Protein AF-A0A946FBX5-F1 (afdb_monomer)

Mean predicted aligned error: 5.63 Å

Sequence (133 aa):
MVLRLYRHGPQRVGLALPGGLIDDGEESLIAAQRELLEETGYQARNWRSLGRYTMNSNYGCGCCNIYMASDAIRIAEPDSGDLEEAEIVLMTPEELLQALGRGEVSVIGHAAAIAMVMAAKHGYPVTVAKRSS

Foldseek 3Di:
DWWFDADPVVRDTATFHFADDADDVRDLVNRSQVRCCQAAQKGADDKDWLAKAFPDDPPDGDIDTAIDGPPIDRHDHHNNDPGDDIDDDDDDLVRVVVSVVVCRHPGVVRVVSSVSVVCVVVVHDRDYPDDPD

pLDDT: mean 87.0, std 13.8, range [36.91, 98.25]

Secondary structure (DSSP, 8-state):
-EEEEEETTTTEEEEE-S--PPPTT--HHHHHHHHHHHHHSEEEEEEEEEEEEES-SSSS--EEEEEEEEEEEE-S----TT---PEEE---HHHHHHHHHTT-B-SHHHHHHHHHHHHHHTT------PPP-

Structure (mmCIF, N/CA/C/O backbone):
data_AF-A0A946FBX5-F1
#
_entry.id   AF-A0A946FBX5-F1
#
loop_
_atom_site.group_PDB
_atom_site.id
_atom_site.type_symbol
_atom_site.label_atom_id
_atom_site.label_alt_id
_atom_site.label_comp_id
_atom_site.label_asym_id
_atom_site.label_entity_id
_atom_site.label_seq_id
_atom_site.pdbx_PDB_ins_code
_atom_site.Cartn_x
_atom_site.Cartn_y
_atom_site.Cartn_z
_atom_site.occupancy
_atom_site.B_iso_or_equiv
_atom_site.auth_seq_id
_atom_site.auth_comp_id
_atom_site.auth_asym_id
_atom_site.auth_atom_id
_atom_site.pdbx_PDB_model_num
ATOM 1 N N . MET A 1 1 ? -7.608 4.502 0.759 1.00 94.19 1 MET A N 1
ATOM 2 C CA . MET A 1 1 ? -7.103 5.270 -0.392 1.00 94.19 1 MET A CA 1
ATOM 3 C C . MET A 1 1 ? -6.617 4.285 -1.430 1.00 94.19 1 MET A C 1
ATOM 5 O O . MET A 1 1 ? -6.009 3.290 -1.050 1.00 94.19 1 MET A O 1
ATOM 9 N N . VAL A 1 2 ? -6.937 4.542 -2.691 1.00 95.75 2 VAL A N 1
ATOM 10 C CA . VAL A 1 2 ? -6.475 3.789 -3.861 1.00 95.75 2 VAL A CA 1
ATOM 11 C C . VAL A 1 2 ? -6.114 4.778 -4.966 1.00 95.75 2 VAL A C 1
ATOM 13 O O . VAL A 1 2 ? -6.558 5.924 -4.939 1.00 95.75 2 VAL A O 1
ATOM 16 N N . LEU A 1 3 ? -5.335 4.315 -5.930 1.00 94.56 3 LEU A N 1
ATOM 17 C CA . LEU A 1 3 ? -5.023 5.004 -7.171 1.00 94.56 3 LE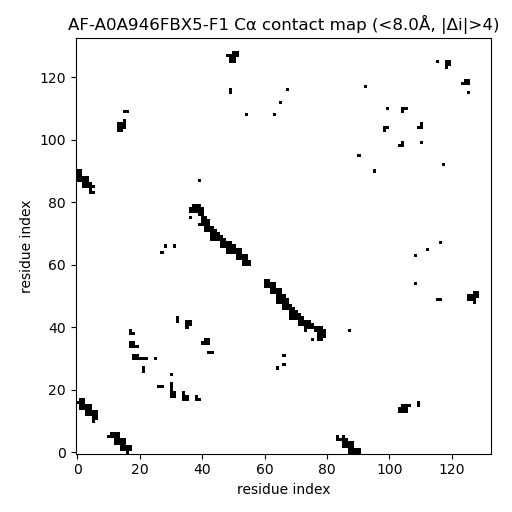U A CA 1
ATOM 18 C C . LEU A 1 3 ? -5.868 4.399 -8.288 1.00 94.56 3 LEU A C 1
ATOM 20 O O . LEU A 1 3 ? -5.929 3.173 -8.425 1.00 94.56 3 LEU A O 1
ATOM 24 N N . ARG A 1 4 ? -6.515 5.242 -9.089 1.00 93.62 4 ARG A N 1
ATOM 25 C CA . ARG A 1 4 ? -7.143 4.845 -10.346 1.00 93.62 4 ARG A CA 1
ATOM 26 C C . ARG A 1 4 ? -6.205 5.231 -11.478 1.00 93.62 4 ARG A C 1
ATOM 28 O O . ARG A 1 4 ? -5.964 6.409 -11.704 1.00 93.62 4 ARG A O 1
ATOM 35 N N . LEU A 1 5 ? -5.709 4.229 -12.191 1.00 90.50 5 LEU A N 1
ATOM 36 C CA . LEU A 1 5 ? -4.789 4.426 -13.304 1.00 90.50 5 LEU A CA 1
ATOM 37 C C . LEU A 1 5 ? -5.036 3.409 -14.410 1.00 90.50 5 LEU A C 1
ATOM 39 O O . LEU A 1 5 ? -5.578 2.318 -14.181 1.00 90.50 5 LEU A O 1
ATOM 43 N N . TYR A 1 6 ? -4.631 3.780 -15.618 1.00 85.94 6 TYR A N 1
ATOM 44 C CA . TYR A 1 6 ? -4.564 2.859 -16.735 1.00 85.94 6 TYR A CA 1
ATOM 45 C C . TYR A 1 6 ? -3.390 1.889 -16.545 1.00 85.94 6 TYR A C 1
ATOM 47 O O . TYR A 1 6 ? -2.369 2.199 -15.938 1.00 85.94 6 TYR A O 1
ATOM 55 N N . ARG A 1 7 ? -3.562 0.644 -16.997 1.00 79.81 7 ARG A N 1
ATOM 56 C CA . ARG A 1 7 ? -2.473 -0.334 -17.061 1.00 79.81 7 ARG A CA 1
ATOM 57 C C . ARG A 1 7 ? -2.390 -0.882 -18.475 1.00 79.81 7 ARG A C 1
ATOM 59 O O . ARG A 1 7 ? -3.322 -1.544 -18.932 1.00 79.81 7 ARG A O 1
ATOM 66 N N . HIS A 1 8 ? -1.241 -0.686 -19.124 1.00 80.00 8 HIS A N 1
ATOM 67 C CA . HIS A 1 8 ? -1.004 -1.145 -20.497 1.00 80.00 8 HIS A CA 1
ATOM 68 C C . HIS A 1 8 ? -1.175 -2.654 -20.678 1.00 80.00 8 HIS A C 1
ATOM 70 O O . HIS A 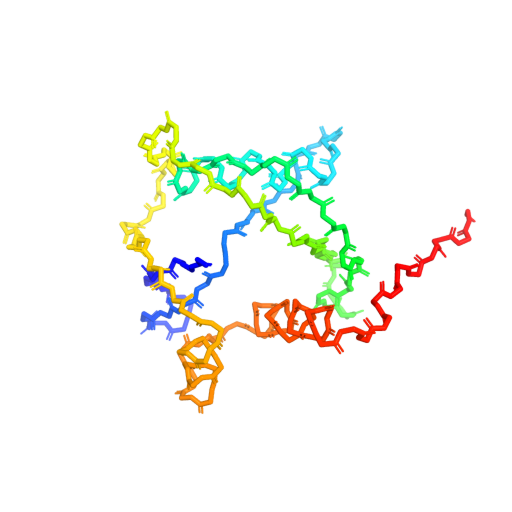1 8 ? -1.810 -3.073 -21.637 1.00 80.00 8 HIS A O 1
ATOM 76 N N . GLY A 1 9 ? -0.645 -3.471 -19.759 1.00 81.00 9 GLY A N 1
ATOM 77 C CA . GLY A 1 9 ? -0.716 -4.936 -19.854 1.00 81.00 9 GLY A CA 1
ATOM 78 C C . GLY A 1 9 ? -2.147 -5.471 -20.017 1.00 81.00 9 GLY A C 1
ATOM 79 O O . GLY A 1 9 ? -2.422 -6.157 -20.997 1.00 81.00 9 GLY A O 1
ATOM 80 N N . PRO A 1 10 ? -3.076 -5.150 -19.097 1.00 78.81 10 PRO A N 1
ATOM 81 C CA . PRO A 1 10 ? -4.479 -5.542 -19.216 1.00 78.81 10 PRO A CA 1
ATOM 82 C C . PRO A 1 10 ? -5.334 -4.586 -20.071 1.00 78.81 10 PRO A C 1
ATOM 84 O O . PRO A 1 10 ? -6.537 -4.809 -20.166 1.00 78.81 10 PRO A O 1
ATOM 87 N N . GLN A 1 11 ? -4.749 -3.521 -20.634 1.00 84.25 11 GLN A N 1
ATOM 88 C CA . GLN A 1 11 ? -5.424 -2.486 -21.431 1.00 84.25 11 GLN A CA 1
ATOM 89 C C . GLN A 1 11 ? -6.711 -1.941 -20.792 1.00 84.25 11 GLN A C 1
ATOM 91 O O . GLN A 1 11 ? -7.739 -1.768 -21.446 1.00 84.25 11 GLN A O 1
ATOM 96 N N . ARG A 1 12 ? -6.673 -1.693 -19.479 1.00 85.38 12 ARG A N 1
ATOM 97 C CA . ARG A 1 12 ? -7.834 -1.207 -18.727 1.00 85.38 12 ARG A CA 1
ATOM 98 C C . ARG A 1 12 ? -7.434 -0.255 -17.616 1.00 85.38 12 ARG A C 1
ATOM 100 O O . ARG A 1 12 ? -6.348 -0.376 -17.049 1.00 85.38 12 ARG A O 1
ATOM 107 N N . VAL A 1 13 ? -8.361 0.631 -17.269 1.00 88.44 13 VAL A N 1
ATOM 108 C CA . VAL A 1 13 ? -8.311 1.397 -16.021 1.00 88.44 13 VAL A CA 1
ATOM 109 C C . VAL A 1 13 ? -8.693 0.475 -14.869 1.00 88.44 13 VAL A C 1
ATOM 111 O O . VAL A 1 13 ? -9.665 -0.276 -14.959 1.00 88.44 13 VAL A O 1
ATOM 114 N N . GLY A 1 14 ? -7.920 0.521 -13.790 1.00 92.62 14 GLY A N 1
ATOM 115 C CA . GLY A 1 14 ? -8.180 -0.258 -12.588 1.00 92.62 14 GLY A CA 1
ATOM 116 C C . GLY A 1 14 ? -7.768 0.485 -11.328 1.00 92.62 14 GLY A C 1
ATOM 117 O O . GLY A 1 14 ? -7.076 1.500 -11.379 1.00 92.62 14 GLY A O 1
ATOM 118 N N . LEU A 1 15 ? -8.204 -0.049 -10.193 1.00 95.25 15 LEU A N 1
ATOM 119 C CA . LEU A 1 15 ? -7.801 0.423 -8.877 1.00 95.25 15 LEU A CA 1
ATOM 120 C C . LEU A 1 15 ? -6.558 -0.332 -8.407 1.00 95.25 15 LEU A C 1
ATOM 122 O O . LEU A 1 15 ? -6.481 -1.561 -8.516 1.00 95.25 15 LEU A O 1
ATOM 126 N N . ALA A 1 16 ? -5.609 0.405 -7.846 1.00 93.56 16 ALA A N 1
ATOM 127 C CA . ALA A 1 16 ? -4.408 -0.121 -7.218 1.00 93.56 16 ALA A CA 1
ATOM 128 C C . ALA A 1 16 ? -4.165 0.554 -5.864 1.00 93.56 16 ALA A C 1
ATOM 130 O O . ALA A 1 16 ? -4.643 1.651 -5.594 1.00 93.56 16 ALA A O 1
ATOM 131 N N . LEU A 1 17 ? -3.432 -0.126 -4.991 1.00 94.94 17 LEU A N 1
ATOM 132 C CA . LEU A 1 17 ? -2.877 0.493 -3.789 1.00 94.94 17 LEU A CA 1
ATOM 133 C C . LEU A 1 17 ? -1.551 1.162 -4.150 1.00 94.94 17 LEU A C 1
ATOM 135 O O . LEU A 1 17 ? -0.871 0.623 -5.033 1.00 94.94 17 LEU A O 1
ATOM 139 N N . PRO A 1 18 ? -1.178 2.238 -3.435 1.00 94.38 18 PRO A N 1
ATOM 140 C CA . PRO A 1 18 ? 0.155 2.796 -3.539 1.00 94.38 18 PRO A CA 1
ATOM 141 C C . PRO A 1 18 ? 1.230 1.762 -3.204 1.00 94.38 18 PRO A C 1
ATOM 143 O O . PRO A 1 18 ? 1.027 0.928 -2.308 1.00 94.38 18 PRO A O 1
ATOM 146 N N . GLY A 1 19 ? 2.356 1.819 -3.904 1.00 92.56 19 GLY A N 1
ATOM 147 C CA . GLY A 1 19 ? 3.512 0.977 -3.640 1.00 92.56 19 GLY A CA 1
ATOM 148 C C . GLY A 1 19 ? 4.317 0.615 -4.882 1.00 92.56 19 GLY A C 1
ATOM 149 O O . GLY A 1 19 ? 3.765 0.278 -5.930 1.00 92.56 19 GLY A O 1
ATOM 150 N N . GLY A 1 20 ? 5.630 0.543 -4.690 1.00 90.19 20 GLY A N 1
ATOM 151 C CA . GLY A 1 20 ? 6.601 0.243 -5.730 1.00 90.19 20 GLY A CA 1
ATOM 152 C C . GLY A 1 20 ? 7.678 -0.738 -5.279 1.00 90.19 20 GLY A C 1
ATOM 153 O O . GLY A 1 20 ? 7.456 -1.615 -4.433 1.00 90.19 20 GLY A O 1
ATOM 154 N N . LEU A 1 21 ? 8.834 -0.641 -5.928 1.00 91.38 21 LEU A N 1
ATOM 155 C CA . LEU A 1 21 ? 9.982 -1.500 -5.660 1.00 91.38 21 LEU A CA 1
ATOM 156 C C . LEU A 1 21 ? 10.735 -1.017 -4.415 1.00 91.38 21 LEU A C 1
ATOM 158 O O . LEU A 1 21 ? 10.626 0.133 -4.001 1.00 91.38 21 LEU A O 1
ATOM 162 N N . ILE A 1 22 ? 11.475 -1.938 -3.803 1.00 91.38 22 ILE A N 1
ATOM 163 C CA . ILE A 1 22 ? 12.388 -1.631 -2.702 1.00 91.38 22 ILE A CA 1
ATOM 164 C C . ILE A 1 22 ? 13.762 -1.418 -3.325 1.00 91.38 22 ILE A C 1
ATOM 166 O O . ILE A 1 22 ? 14.234 -2.313 -4.034 1.00 91.38 22 ILE A O 1
ATOM 170 N N . ASP A 1 23 ? 14.384 -0.277 -3.047 1.00 90.50 23 ASP A N 1
ATOM 171 C CA . ASP A 1 23 ? 15.724 0.023 -3.545 1.00 90.50 23 ASP A CA 1
ATOM 172 C C . ASP A 1 23 ? 16.799 -0.828 -2.848 1.00 90.50 23 ASP A C 1
ATOM 174 O O . ASP A 1 23 ? 16.599 -1.389 -1.764 1.00 90.50 23 ASP A O 1
ATOM 178 N N . ASP A 1 24 ? 17.975 -0.939 -3.468 1.00 89.81 24 ASP A N 1
ATOM 179 C CA . ASP A 1 24 ? 19.076 -1.734 -2.925 1.00 89.81 24 ASP A CA 1
ATOM 180 C C . ASP A 1 24 ? 19.504 -1.221 -1.538 1.00 89.81 24 ASP A C 1
ATOM 182 O O . ASP A 1 24 ? 20.004 -0.109 -1.375 1.00 89.81 24 ASP A O 1
ATOM 186 N N . GLY A 1 25 ? 19.325 -2.070 -0.522 1.00 91.25 25 GLY A N 1
ATOM 187 C CA .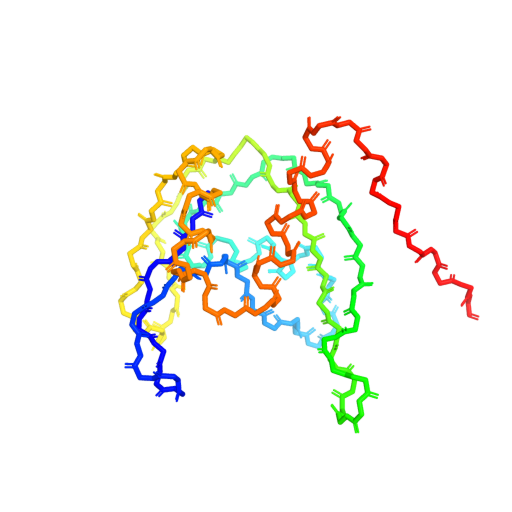 GLY A 1 25 ? 19.620 -1.738 0.875 1.00 91.25 25 GLY A CA 1
ATOM 188 C C . GLY A 1 25 ? 18.524 -0.942 1.593 1.00 91.25 25 GLY A C 1
ATOM 189 O O . GLY A 1 25 ? 18.701 -0.613 2.765 1.00 91.25 25 GLY A O 1
ATOM 190 N N . GLU A 1 26 ? 17.395 -0.660 0.937 1.00 93.88 26 GLU A N 1
ATOM 191 C CA . GLU A 1 26 ? 16.255 0.032 1.534 1.00 93.88 26 GLU A CA 1
ATOM 192 C C . GLU A 1 26 ? 15.434 -0.918 2.425 1.00 93.88 26 GLU A C 1
ATOM 194 O O . GLU A 1 26 ? 15.091 -2.049 2.069 1.00 93.88 26 GLU A O 1
ATOM 199 N N . GLU A 1 27 ? 15.093 -0.454 3.626 1.00 95.06 27 GLU A N 1
ATOM 200 C CA . GLU A 1 27 ? 14.170 -1.170 4.502 1.00 95.06 27 GLU A CA 1
ATOM 201 C C . GLU A 1 27 ? 12.754 -1.125 3.917 1.00 95.06 27 GLU A C 1
ATOM 203 O O . GLU A 1 27 ? 12.239 -0.065 3.572 1.00 95.06 27 GLU A O 1
ATOM 208 N N . SER A 1 28 ? 12.062 -2.265 3.878 1.00 95.06 28 SER A N 1
ATOM 209 C CA . SER A 1 28 ? 10.736 -2.364 3.236 1.00 95.06 28 SER A CA 1
ATOM 210 C C . SER A 1 28 ? 9.669 -1.392 3.767 1.00 95.06 28 SER A C 1
ATOM 212 O O . SER A 1 28 ? 8.775 -0.998 3.021 1.00 95.06 28 SER A O 1
ATOM 214 N N . LEU A 1 29 ? 9.749 -0.988 5.041 1.00 97.00 29 LEU A N 1
ATOM 215 C CA . LEU A 1 29 ? 8.864 0.039 5.598 1.00 97.00 29 LEU A CA 1
ATOM 216 C C . LEU A 1 29 ? 9.199 1.437 5.058 1.00 97.00 29 LEU A C 1
ATOM 218 O O . LEU A 1 29 ? 8.286 2.224 4.832 1.00 97.00 29 LEU A O 1
ATOM 222 N N . ILE A 1 30 ? 10.484 1.733 4.860 1.00 97.75 30 ILE A N 1
ATOM 223 C CA . ILE A 1 30 ? 10.946 3.009 4.306 1.00 97.75 30 ILE A CA 1
ATOM 224 C C . ILE A 1 30 ? 10.494 3.127 2.852 1.00 97.75 30 ILE A C 1
ATOM 226 O O . ILE A 1 30 ? 9.874 4.130 2.512 1.00 97.75 30 ILE A O 1
ATOM 230 N N . ALA A 1 31 ? 10.649 2.058 2.064 1.00 96.38 31 ALA A N 1
ATOM 231 C CA . ALA A 1 31 ? 10.108 1.983 0.707 1.00 96.38 31 ALA A CA 1
ATOM 232 C C . ALA A 1 31 ? 8.596 2.269 0.689 1.00 96.38 31 ALA A C 1
ATOM 234 O O . ALA A 1 31 ? 8.122 3.138 -0.031 1.00 96.38 31 ALA A O 1
ATOM 235 N N . ALA A 1 32 ? 7.819 1.603 1.554 1.00 96.88 32 ALA A N 1
ATOM 236 C CA . ALA A 1 32 ? 6.371 1.813 1.618 1.00 96.88 32 ALA A CA 1
ATOM 237 C C . ALA A 1 32 ? 5.976 3.253 2.01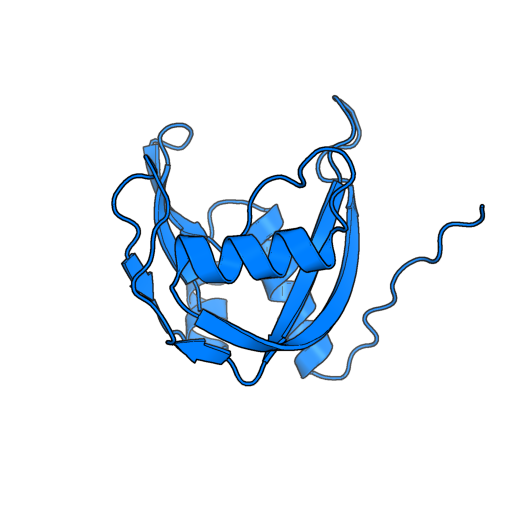3 1.00 96.88 32 ALA A C 1
ATOM 239 O O . ALA A 1 32 ? 4.955 3.760 1.550 1.00 96.88 32 ALA A O 1
ATOM 240 N N . GLN A 1 33 ? 6.760 3.907 2.876 1.00 97.88 33 GLN A N 1
ATOM 241 C CA . GLN A 1 33 ? 6.552 5.304 3.271 1.00 97.88 33 GLN A CA 1
ATOM 242 C C . GLN A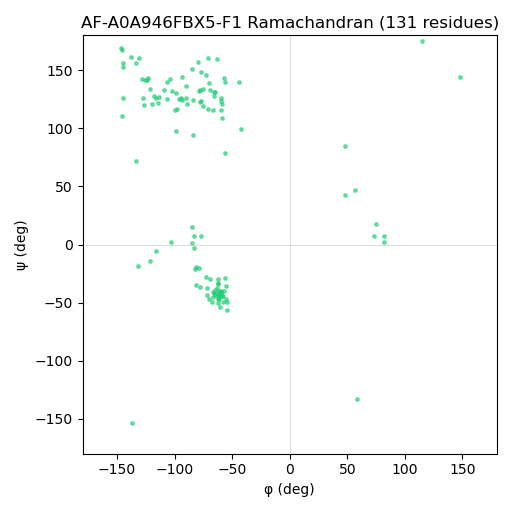 1 33 ? 6.892 6.281 2.144 1.00 97.88 33 GLN A C 1
ATOM 244 O O . GLN A 1 33 ? 6.132 7.226 1.930 1.00 97.88 33 GLN A O 1
ATOM 249 N N . ARG A 1 34 ? 8.007 6.043 1.444 1.00 96.81 34 ARG A N 1
ATOM 250 C CA . ARG A 1 34 ? 8.453 6.820 0.285 1.00 96.81 34 ARG A CA 1
ATOM 251 C C . ARG A 1 34 ? 7.415 6.759 -0.832 1.00 96.81 34 ARG A C 1
ATOM 253 O O . ARG A 1 34 ? 6.896 7.796 -1.216 1.00 96.81 34 ARG A O 1
ATOM 260 N N . GLU A 1 35 ? 7.023 5.556 -1.240 1.00 95.81 35 GLU A N 1
ATOM 261 C CA . GLU A 1 35 ? 6.037 5.330 -2.306 1.00 95.81 35 GLU A CA 1
ATOM 262 C C . GLU A 1 35 ? 4.674 5.960 -1.981 1.00 95.81 35 GLU A C 1
ATOM 264 O O . GLU A 1 35 ? 4.055 6.594 -2.829 1.00 95.81 35 GLU A O 1
ATOM 269 N N . LEU A 1 36 ? 4.207 5.865 -0.725 1.00 96.44 36 LEU A N 1
ATOM 270 C CA . LEU A 1 36 ? 2.978 6.550 -0.314 1.00 96.44 36 LEU A CA 1
ATOM 271 C C . LEU A 1 36 ? 3.087 8.067 -0.527 1.00 96.44 36 LEU A C 1
ATOM 273 O O . LEU A 1 36 ? 2.133 8.686 -1.001 1.00 96.44 36 LEU A O 1
ATOM 277 N N . LEU A 1 37 ? 4.217 8.667 -0.152 1.00 96.06 37 LEU A N 1
ATOM 278 C CA . LEU A 1 37 ? 4.429 10.103 -0.282 1.00 96.06 37 LEU A CA 1
ATOM 279 C C . LEU A 1 37 ? 4.568 10.521 -1.749 1.00 96.06 37 LEU A C 1
ATOM 281 O O . LEU A 1 37 ? 3.901 11.467 -2.152 1.00 96.06 37 LEU A O 1
ATOM 285 N N . GLU A 1 38 ? 5.374 9.812 -2.535 1.00 94.25 38 GLU A N 1
ATOM 286 C CA . GLU A 1 38 ? 5.608 10.087 -3.958 1.00 94.25 38 GLU A CA 1
ATOM 287 C C . GLU A 1 38 ? 4.309 9.948 -4.762 1.00 94.25 38 GLU A C 1
ATOM 289 O O . GLU A 1 38 ? 3.8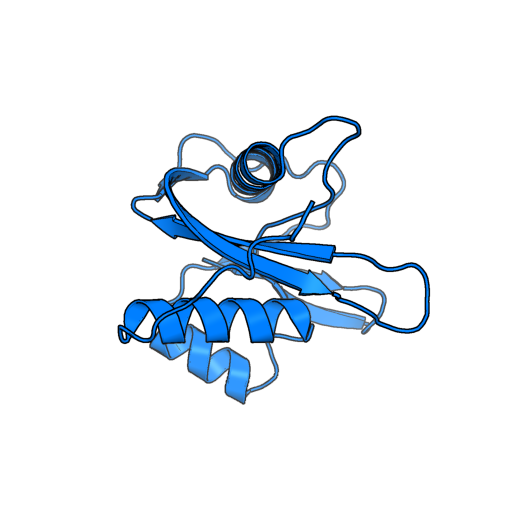95 10.880 -5.446 1.00 94.25 38 GLU A O 1
ATOM 294 N N . GLU A 1 39 ? 3.571 8.847 -4.610 1.00 93.50 39 GLU A N 1
ATOM 295 C CA . GLU A 1 39 ? 2.385 8.596 -5.436 1.00 93.50 39 GLU A CA 1
ATOM 296 C C . GLU A 1 39 ? 1.134 9.368 -4.995 1.00 93.50 39 GLU A C 1
ATOM 298 O O . GLU A 1 39 ? 0.184 9.503 -5.768 1.00 93.50 39 GLU A O 1
ATOM 303 N N . THR A 1 40 ? 1.072 9.837 -3.742 1.00 94.69 40 THR A N 1
ATOM 304 C CA . THR A 1 40 ? -0.175 10.415 -3.199 1.00 94.69 40 THR A CA 1
ATOM 305 C C . THR A 1 40 ? -0.015 11.755 -2.490 1.00 94.69 40 THR A C 1
ATOM 307 O O . THR A 1 40 ? -1.002 12.468 -2.280 1.00 94.69 40 THR A O 1
ATOM 310 N N . GLY A 1 41 ? 1.202 12.112 -2.090 1.00 95.62 41 GLY A N 1
ATOM 311 C CA . GLY A 1 41 ? 1.463 13.261 -1.231 1.00 95.62 41 GLY A CA 1
ATOM 312 C C . GLY A 1 41 ? 1.053 13.056 0.233 1.00 95.62 41 GLY A C 1
ATOM 313 O O . GLY A 1 41 ? 1.074 14.013 1.013 1.00 95.62 41 GLY A O 1
ATOM 314 N N . TYR A 1 42 ? 0.646 11.843 0.633 1.00 97.56 42 TYR A N 1
ATOM 315 C CA . TYR A 1 42 ? 0.246 11.537 2.008 1.00 97.56 4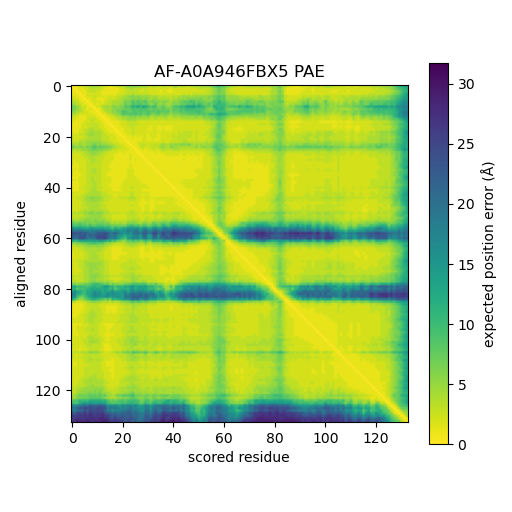2 TYR A CA 1
ATOM 316 C C . TYR A 1 42 ? 1.400 10.992 2.847 1.00 97.56 42 TYR A C 1
ATOM 318 O O . TYR A 1 42 ? 2.200 10.175 2.408 1.00 97.56 42 TYR A O 1
ATOM 326 N N . GLN A 1 43 ? 1.398 11.365 4.124 1.00 98.00 43 GLN A N 1
ATOM 327 C CA . GLN A 1 43 ? 2.231 10.769 5.157 1.00 98.00 43 GLN A CA 1
ATOM 328 C C . GLN A 1 43 ? 1.346 10.205 6.268 1.00 98.00 43 GLN A C 1
ATOM 330 O O . GLN A 1 43 ? 0.430 10.877 6.741 1.00 98.00 43 GLN A O 1
ATOM 335 N N . ALA A 1 44 ? 1.627 8.977 6.704 1.00 98.25 44 ALA A N 1
ATOM 336 C CA . ALA A 1 44 ? 0.904 8.316 7.788 1.00 98.25 44 ALA A CA 1
ATOM 337 C C . ALA A 1 44 ? 1.729 8.242 9.071 1.00 98.25 44 ALA A C 1
ATOM 339 O O . ALA A 1 44 ? 2.925 7.947 9.038 1.00 98.25 44 ALA A O 1
ATOM 340 N N . ARG A 1 45 ? 1.064 8.458 10.210 1.00 97.56 45 ARG A N 1
ATOM 341 C CA . ARG A 1 45 ? 1.691 8.394 11.537 1.00 97.56 45 ARG A CA 1
ATOM 342 C C . ARG A 1 45 ? 1.901 6.963 12.020 1.00 97.56 45 ARG A C 1
ATOM 344 O O . ARG A 1 45 ? 2.887 6.678 12.692 1.00 97.56 45 ARG A O 1
ATOM 351 N N . ASN A 1 46 ? 0.959 6.079 11.712 1.00 97.19 46 ASN A N 1
ATOM 352 C CA . ASN A 1 46 ? 0.905 4.733 12.266 1.00 97.19 46 ASN A CA 1
ATOM 353 C C . ASN A 1 46 ? 1.038 3.699 11.149 1.00 97.19 46 ASN A C 1
ATOM 355 O O . ASN A 1 46 ? 0.286 3.732 10.177 1.00 97.19 46 ASN A O 1
ATOM 359 N N . TRP A 1 47 ? 1.979 2.768 11.315 1.00 96.25 47 TRP A N 1
ATOM 360 C CA . TRP A 1 47 ? 2.276 1.715 10.346 1.00 96.25 47 TRP A CA 1
ATOM 361 C C . TRP A 1 47 ? 2.243 0.352 11.023 1.00 96.25 47 TRP A C 1
ATOM 363 O O . TRP A 1 47 ? 2.942 0.109 12.006 1.00 96.25 47 TRP A O 1
ATOM 373 N N . ARG A 1 48 ? 1.445 -0.563 10.477 1.00 94.12 48 ARG A N 1
ATOM 374 C CA . ARG A 1 48 ? 1.367 -1.955 10.928 1.00 94.12 48 ARG A CA 1
ATOM 375 C C . ARG A 1 48 ? 1.754 -2.880 9.785 1.00 94.12 48 ARG A C 1
ATOM 377 O O . ARG A 1 48 ? 1.083 -2.884 8.757 1.00 94.12 48 ARG A O 1
ATOM 384 N N . SER A 1 49 ? 2.790 -3.696 9.975 1.00 93.44 49 SER A N 1
ATOM 385 C CA . SER A 1 49 ? 3.104 -4.767 9.024 1.00 93.44 49 SER A CA 1
ATOM 386 C C . SER A 1 49 ? 1.991 -5.814 9.029 1.00 93.44 49 SER A C 1
ATOM 388 O O . SER A 1 49 ? 1.560 -6.274 10.089 1.00 93.44 49 SER A O 1
ATOM 390 N N . LEU A 1 50 ? 1.531 -6.177 7.835 1.00 92.31 50 LEU A N 1
ATOM 391 C CA . LEU A 1 50 ? 0.582 -7.258 7.588 1.00 92.31 50 LEU A CA 1
ATOM 392 C C . LEU A 1 50 ? 1.268 -8.515 7.036 1.00 92.31 50 LEU A C 1
ATOM 394 O O . LEU A 1 50 ? 0.597 -9.505 6.781 1.00 92.31 50 LEU A O 1
ATOM 398 N N . GLY A 1 51 ? 2.595 -8.497 6.893 1.00 89.19 51 GLY A N 1
ATOM 399 C CA . GLY A 1 51 ? 3.391 -9.653 6.492 1.00 89.19 51 GLY A CA 1
ATOM 400 C C . GLY A 1 51 ? 4.091 -9.504 5.147 1.00 89.19 51 GLY A C 1
ATOM 401 O O . GLY A 1 51 ? 3.935 -8.515 4.429 1.00 89.19 51 GLY A O 1
ATOM 402 N N . ARG A 1 52 ? 4.893 -10.527 4.841 1.00 88.31 52 ARG A N 1
ATOM 403 C CA . ARG A 1 52 ? 5.661 -10.674 3.606 1.00 88.31 52 ARG A CA 1
ATOM 404 C C . ARG A 1 52 ? 5.160 -11.899 2.852 1.00 88.31 52 ARG A C 1
ATOM 406 O O . ARG A 1 52 ? 5.150 -12.996 3.407 1.00 88.31 52 ARG A O 1
ATOM 413 N N . TYR A 1 53 ? 4.792 -11.711 1.593 1.00 86.19 53 TYR A N 1
ATOM 414 C CA . TYR A 1 53 ? 4.132 -12.720 0.769 1.00 86.19 53 TYR A CA 1
ATOM 415 C C . TYR A 1 53 ? 4.918 -12.981 -0.507 1.00 86.19 53 TYR A C 1
ATOM 417 O O . TYR A 1 53 ? 5.447 -12.052 -1.111 1.00 86.19 53 TYR A O 1
ATOM 425 N N . THR A 1 54 ? 4.978 -14.235 -0.943 1.00 85.50 54 THR A N 1
ATOM 426 C CA . THR A 1 54 ? 5.533 -14.593 -2.253 1.00 85.50 54 THR A CA 1
ATOM 427 C C . THR A 1 54 ? 4.501 -14.280 -3.334 1.00 85.50 54 THR A C 1
ATOM 429 O O . THR A 1 54 ? 3.386 -14.790 -3.274 1.00 85.50 54 THR A O 1
ATOM 432 N N . MET A 1 55 ? 4.863 -13.450 -4.314 1.00 79.31 55 MET A N 1
ATOM 433 C CA . MET A 1 55 ? 3.958 -13.024 -5.391 1.00 79.31 55 MET A CA 1
ATOM 434 C C . MET A 1 55 ? 3.852 -14.055 -6.518 1.00 79.31 55 MET A C 1
ATOM 436 O O . MET A 1 55 ? 2.789 -14.221 -7.109 1.00 79.31 55 MET A O 1
ATOM 440 N N . ASN A 1 56 ? 4.946 -14.757 -6.816 1.00 76.81 56 ASN A N 1
ATOM 441 C CA . ASN A 1 56 ? 4.981 -15.833 -7.801 1.00 76.81 56 ASN A CA 1
ATOM 442 C C . ASN A 1 56 ? 5.951 -16.921 -7.322 1.00 76.81 56 ASN A C 1
ATOM 444 O O . ASN A 1 56 ? 7.092 -16.620 -6.972 1.00 76.81 56 ASN A O 1
ATOM 448 N N . SER A 1 57 ? 5.487 -18.171 -7.256 1.00 63.81 57 SER A N 1
ATOM 449 C CA . SER A 1 57 ? 6.258 -19.290 -6.702 1.00 63.81 57 SER A CA 1
ATOM 450 C C . SER A 1 57 ? 7.247 -19.906 -7.691 1.00 63.81 57 SER A C 1
ATOM 452 O O . SER A 1 57 ? 8.192 -20.554 -7.256 1.00 63.81 57 SER A O 1
ATOM 454 N N . ASN A 1 58 ? 7.040 -19.719 -9.002 1.00 58.53 58 ASN A N 1
ATOM 455 C CA . ASN A 1 58 ? 7.722 -20.523 -10.024 1.00 58.53 58 ASN A CA 1
ATOM 456 C C . ASN A 1 58 ? 8.660 -19.729 -10.950 1.00 58.53 58 ASN A C 1
ATOM 458 O O . ASN A 1 58 ? 9.371 -20.340 -11.742 1.00 58.53 58 ASN A O 1
ATOM 462 N N . TYR A 1 59 ? 8.710 -18.397 -10.848 1.00 46.25 59 TYR A N 1
ATOM 463 C CA . TYR A 1 59 ? 9.585 -17.550 -11.667 1.00 46.25 59 TYR A CA 1
ATOM 464 C C . TYR A 1 59 ? 10.056 -16.352 -10.847 1.00 46.25 59 TYR A C 1
ATOM 466 O O . TYR A 1 59 ? 9.230 -15.507 -10.524 1.00 46.25 59 TYR A O 1
ATOM 474 N N . GLY A 1 60 ? 11.351 -16.298 -10.503 1.00 50.34 60 GLY A N 1
ATOM 475 C CA . GLY A 1 60 ? 12.001 -15.149 -9.853 1.00 50.34 60 GLY A CA 1
ATOM 476 C C . GLY A 1 60 ? 11.223 -14.608 -8.650 1.00 50.34 60 GLY A C 1
ATOM 477 O O . GLY A 1 60 ? 10.434 -13.684 -8.797 1.00 50.34 60 GLY A O 1
ATOM 478 N N . CYS A 1 61 ? 11.424 -15.209 -7.475 1.00 54.53 61 CYS A N 1
ATOM 479 C CA . CYS A 1 61 ? 10.627 -15.033 -6.257 1.00 54.53 61 CYS A CA 1
ATOM 480 C C . CYS A 1 61 ? 10.515 -13.572 -5.769 1.00 54.53 61 CYS A C 1
ATOM 482 O O . CYS A 1 61 ? 11.168 -13.177 -4.802 1.00 54.53 61 CYS A O 1
ATOM 484 N N . GLY A 1 62 ? 9.650 -12.776 -6.396 1.00 72.75 62 GLY A N 1
ATOM 485 C CA . GLY A 1 62 ? 9.254 -11.471 -5.889 1.00 72.75 62 GLY A CA 1
ATOM 486 C C . GLY A 1 62 ? 8.489 -11.647 -4.580 1.00 72.75 62 GLY A C 1
ATOM 487 O O . GLY A 1 62 ? 7.568 -12.466 -4.489 1.00 72.75 62 GLY A O 1
ATOM 488 N N . CYS A 1 63 ? 8.870 -10.889 -3.555 1.00 83.44 63 CYS A N 1
ATOM 489 C CA . CYS A 1 63 ? 8.085 -10.775 -2.334 1.00 83.44 63 CYS A CA 1
ATOM 490 C C . CYS A 1 63 ? 7.358 -9.432 -2.307 1.00 83.44 63 CYS A C 1
ATOM 492 O O . CYS A 1 63 ? 7.932 -8.417 -2.677 1.00 83.44 63 CYS A O 1
ATOM 494 N N . CYS A 1 64 ? 6.132 -9.423 -1.797 1.00 88.06 64 CYS A N 1
ATOM 495 C CA . CYS A 1 64 ? 5.400 -8.211 -1.462 1.00 88.06 64 CYS A CA 1
ATOM 496 C C . CYS A 1 64 ? 5.359 -8.068 0.062 1.00 88.06 64 CYS A C 1
ATOM 498 O O . CYS A 1 64 ? 4.944 -8.998 0.761 1.00 88.06 64 CYS A O 1
ATOM 500 N N . ASN A 1 65 ? 5.813 -6.926 0.577 1.00 92.00 65 ASN A N 1
ATOM 501 C CA . ASN A 1 65 ? 5.627 -6.554 1.977 1.00 92.00 65 ASN A CA 1
ATOM 502 C C . ASN A 1 65 ? 4.393 -5.658 2.059 1.00 92.00 65 ASN A C 1
ATOM 504 O O . ASN A 1 65 ? 4.310 -4.661 1.349 1.00 92.00 65 ASN A O 1
ATOM 508 N N . ILE A 1 66 ? 3.432 -6.024 2.903 1.00 93.44 66 ILE A N 1
ATOM 509 C CA . ILE A 1 66 ? 2.152 -5.319 3.001 1.00 93.44 66 ILE A CA 1
ATOM 510 C C . ILE A 1 66 ? 2.106 -4.566 4.324 1.00 93.44 66 ILE A C 1
ATOM 512 O O . ILE A 1 66 ? 2.384 -5.135 5.384 1.00 93.44 66 ILE A O 1
ATOM 516 N N . TYR A 1 67 ? 1.701 -3.301 4.268 1.00 94.75 67 TYR A N 1
ATOM 517 C CA . TYR A 1 67 ? 1.539 -2.448 5.438 1.00 94.75 67 TYR A CA 1
ATOM 518 C C . TYR A 1 67 ? 0.158 -1.800 5.463 1.00 94.75 67 TYR A C 1
ATOM 520 O O . TYR A 1 67 ? -0.382 -1.398 4.436 1.00 94.75 67 TYR A O 1
ATOM 528 N N . MET A 1 68 ? -0.405 -1.675 6.663 1.00 95.44 68 MET A N 1
ATOM 529 C CA . MET A 1 68 ? -1.559 -0.827 6.930 1.00 95.44 68 MET A CA 1
ATOM 530 C C . MET A 1 68 ? -1.070 0.495 7.514 1.00 95.44 68 MET A C 1
ATOM 532 O O . MET A 1 68 ? -0.505 0.515 8.609 1.00 95.44 68 MET A O 1
ATOM 536 N N . ALA A 1 69 ? -1.315 1.575 6.780 1.00 96.56 69 ALA A N 1
ATOM 537 C CA . ALA A 1 69 ? -1.030 2.942 7.185 1.00 96.56 69 ALA A CA 1
ATOM 538 C C . ALA A 1 69 ? -2.310 3.610 7.719 1.00 96.56 69 ALA A C 1
ATOM 540 O O . ALA A 1 69 ? -3.359 3.544 7.072 1.00 96.56 69 ALA A O 1
ATOM 541 N N . SER A 1 70 ? -2.249 4.240 8.894 1.00 95.75 70 SER A N 1
ATOM 542 C CA . SER A 1 70 ? -3.374 4.978 9.482 1.00 95.75 70 SER A CA 1
ATOM 543 C C . SER A 1 70 ? -2.972 6.371 9.957 1.00 95.75 70 SER A C 1
ATOM 545 O O . SER A 1 70 ? -1.790 6.668 10.151 1.00 95.75 70 SER A O 1
ATOM 547 N N . ASP A 1 71 ? -3.983 7.228 10.120 1.00 96.50 71 ASP A N 1
ATOM 548 C CA . ASP A 1 71 ? -3.824 8.652 10.437 1.00 96.50 71 ASP A CA 1
ATOM 549 C C . ASP A 1 71 ? -2.960 9.367 9.390 1.00 96.50 71 ASP A C 1
ATOM 551 O O . ASP A 1 71 ? -2.003 10.073 9.707 1.00 96.50 71 ASP A O 1
ATOM 555 N N . ALA A 1 72 ? -3.280 9.101 8.120 1.00 97.31 72 ALA A N 1
ATOM 556 C CA . ALA A 1 72 ? -2.614 9.695 6.975 1.00 97.31 72 ALA A CA 1
ATOM 557 C C . ALA A 1 72 ? -3.125 11.114 6.716 1.00 97.31 72 ALA A C 1
ATOM 559 O O . ALA A 1 72 ? -4.334 11.343 6.650 1.00 97.31 72 ALA A O 1
ATOM 560 N N . ILE A 1 73 ? -2.197 12.046 6.525 1.00 97.56 73 ILE A N 1
ATOM 561 C CA . ILE A 1 73 ? -2.468 13.435 6.160 1.00 97.56 73 ILE A CA 1
ATOM 562 C C . ILE A 1 73 ? -1.730 13.776 4.870 1.00 97.56 73 ILE A C 1
ATOM 564 O O . ILE A 1 73 ? -0.615 13.307 4.654 1.00 97.56 73 ILE A O 1
ATOM 568 N N . ARG A 1 74 ? -2.352 14.586 4.011 1.00 96.88 74 ARG A N 1
ATOM 569 C CA . ARG A 1 74 ? -1.699 15.097 2.804 1.00 96.88 74 ARG A CA 1
ATOM 570 C C . ARG A 1 74 ? -0.754 16.226 3.200 1.00 96.88 74 ARG A C 1
ATOM 572 O O . ARG A 1 74 ? -1.191 17.181 3.839 1.00 96.88 74 ARG A O 1
ATOM 579 N N . ILE A 1 75 ? 0.519 16.096 2.846 1.00 97.50 75 ILE A N 1
ATOM 580 C CA . ILE A 1 75 ? 1.577 17.059 3.185 1.00 97.50 75 ILE A CA 1
ATOM 581 C C . ILE A 1 75 ? 2.274 17.639 1.953 1.00 97.50 75 ILE A C 1
ATOM 583 O O . ILE A 1 75 ? 2.984 18.633 2.075 1.00 97.50 75 ILE A O 1
ATOM 587 N N . ALA A 1 76 ? 2.073 17.029 0.787 1.00 95.00 76 ALA A N 1
ATOM 588 C CA . ALA A 1 76 ? 2.658 17.442 -0.477 1.00 95.00 76 ALA A CA 1
ATOM 589 C C . ALA A 1 76 ? 1.691 17.153 -1.634 1.00 95.00 76 ALA A C 1
ATOM 591 O O . ALA A 1 76 ? 0.680 16.462 -1.466 1.00 95.00 76 ALA A O 1
ATOM 592 N N . GLU A 1 77 ? 2.005 17.690 -2.808 1.00 92.25 77 GLU A N 1
ATOM 593 C CA . GLU A 1 77 ? 1.435 17.195 -4.059 1.00 92.25 77 GLU A CA 1
ATOM 594 C C . GLU A 1 77 ? 2.153 15.888 -4.458 1.00 92.25 77 GLU A C 1
ATOM 596 O O . GLU A 1 77 ? 3.329 15.738 -4.121 1.00 92.25 77 GLU A O 1
ATOM 601 N N . PRO A 1 78 ? 1.467 14.939 -5.123 1.00 90.06 78 PRO A N 1
ATOM 602 C CA . PRO A 1 78 ? 2.103 13.756 -5.689 1.00 90.06 78 PRO A CA 1
ATOM 603 C C . PRO A 1 78 ? 3.230 14.130 -6.650 1.00 90.06 78 PRO A C 1
ATOM 605 O O . PRO A 1 78 ? 3.082 15.043 -7.463 1.00 90.06 78 PRO A O 1
ATOM 608 N N . ASP A 1 79 ? 4.313 13.374 -6.574 1.00 85.00 79 ASP A N 1
ATOM 609 C CA . ASP A 1 79 ? 5.463 13.416 -7.467 1.00 85.00 79 ASP A CA 1
ATOM 610 C C . ASP A 1 79 ? 5.813 11.973 -7.848 1.00 85.00 79 ASP A C 1
ATOM 612 O O . ASP A 1 79 ? 6.764 11.372 -7.355 1.00 85.00 79 ASP A O 1
ATOM 616 N N . SER A 1 80 ? 4.959 11.369 -8.673 1.00 68.44 80 SER A N 1
ATOM 617 C CA . SER A 1 80 ? 5.067 9.965 -9.078 1.00 68.44 80 SER A CA 1
ATOM 618 C C . SER A 1 80 ? 6.002 9.754 -10.280 1.00 68.44 80 SER A C 1
ATOM 620 O O . SER A 1 80 ? 5.951 8.708 -10.929 1.00 68.44 80 SER A O 1
ATOM 622 N N . GLY A 1 81 ? 6.825 10.751 -10.626 1.00 71.88 81 GLY A N 1
ATOM 623 C CA . GLY A 1 81 ? 7.690 10.731 -11.810 1.00 71.88 81 GLY A CA 1
ATOM 624 C C . GLY A 1 81 ? 6.917 10.560 -13.129 1.00 71.88 81 GLY A C 1
ATOM 625 O O . GLY A 1 81 ? 5.913 11.229 -13.355 1.00 71.88 81 GLY A O 1
ATOM 626 N N . ASP A 1 82 ? 7.383 9.647 -13.994 1.00 57.25 82 ASP A N 1
ATOM 627 C CA . ASP A 1 82 ? 6.812 9.329 -15.324 1.00 57.25 82 ASP A CA 1
ATOM 628 C C . ASP A 1 82 ? 5.533 8.455 -15.285 1.00 57.25 82 ASP A C 1
ATOM 630 O O . ASP A 1 82 ? 5.065 7.980 -16.325 1.00 57.25 82 ASP A O 1
ATOM 634 N N . LEU A 1 83 ? 4.963 8.179 -14.105 1.00 57.06 83 LEU A N 1
ATOM 635 C CA . LEU A 1 83 ? 3.716 7.416 -14.012 1.00 57.06 83 LEU A CA 1
ATOM 636 C C . LEU A 1 83 ? 2.548 8.208 -14.632 1.00 57.06 83 LEU A C 1
ATOM 638 O O . LEU A 1 83 ? 2.313 9.363 -14.282 1.00 57.06 83 LEU A O 1
ATOM 642 N N . GLU A 1 84 ? 1.816 7.559 -15.554 1.00 58.06 84 GLU A N 1
ATOM 643 C CA . GLU A 1 84 ? 0.561 8.051 -16.149 1.00 58.06 84 GLU A CA 1
ATOM 644 C C . GLU A 1 84 ? -0.363 8.646 -15.069 1.00 58.06 84 GLU A C 1
ATOM 646 O O . GLU A 1 84 ? -0.471 8.059 -13.992 1.00 58.06 84 GLU A O 1
ATOM 651 N N . GLU A 1 85 ? -1.043 9.768 -15.361 1.00 71.75 85 GLU A N 1
ATOM 652 C CA . GLU A 1 85 ? -1.934 10.491 -14.432 1.00 71.75 85 GLU A CA 1
ATOM 653 C C . GLU A 1 85 ? -2.819 9.533 -13.611 1.00 71.75 85 GLU A C 1
ATOM 655 O O . GLU A 1 85 ? -3.840 9.023 -14.080 1.00 71.75 85 GLU A O 1
ATOM 660 N N . ALA A 1 86 ? -2.414 9.274 -12.367 1.00 85.56 86 ALA A N 1
ATOM 661 C CA . ALA A 1 86 ? -3.172 8.462 -11.435 1.00 85.56 86 ALA A CA 1
ATOM 662 C C . ALA A 1 86 ? -4.114 9.366 -10.635 1.00 85.56 86 ALA A C 1
ATOM 664 O O . ALA A 1 86 ? -3.696 10.327 -9.991 1.00 85.56 86 ALA A O 1
ATOM 665 N N . GLU A 1 87 ? -5.404 9.042 -10.632 1.00 91.94 87 GLU A N 1
ATOM 666 C CA . GLU A 1 87 ? -6.382 9.731 -9.793 1.00 91.94 87 GLU A CA 1
ATOM 667 C C . GLU A 1 87 ? -6.366 9.116 -8.386 1.00 91.94 87 GLU A C 1
ATOM 669 O O . GLU A 1 87 ? -6.592 7.914 -8.208 1.00 91.94 87 GLU A O 1
ATOM 674 N N . ILE A 1 88 ? -6.145 9.942 -7.360 1.00 93.88 88 ILE A N 1
ATOM 675 C CA . ILE A 1 88 ? -6.286 9.521 -5.963 1.00 93.88 88 ILE A CA 1
ATOM 676 C C . ILE A 1 88 ? -7.772 9.427 -5.624 1.00 93.88 88 ILE A C 1
ATOM 678 O O . ILE A 1 88 ? -8.484 10.429 -5.611 1.00 93.88 88 ILE A O 1
ATOM 682 N N . VAL A 1 89 ? -8.228 8.229 -5.256 1.00 95.88 89 VAL A N 1
ATOM 683 C CA . VAL A 1 89 ? -9.614 7.986 -4.851 1.00 95.88 89 VAL A CA 1
ATOM 684 C C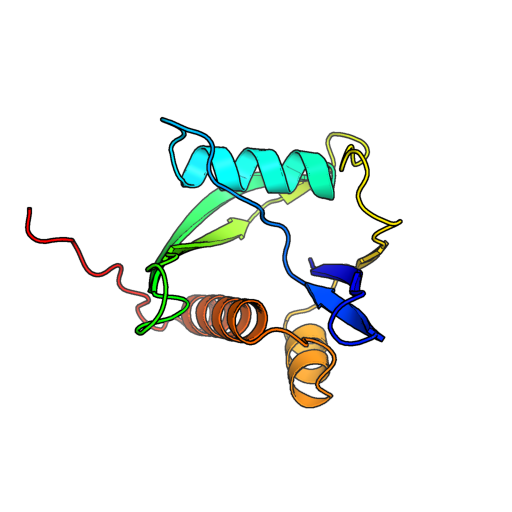 . VAL A 1 89 ? -9.673 7.593 -3.376 1.00 95.88 89 VAL A C 1
ATOM 686 O O . VAL A 1 89 ? -9.076 6.608 -2.914 1.00 95.88 89 VAL A O 1
ATOM 689 N N . LEU A 1 90 ? -10.428 8.374 -2.607 1.00 95.94 90 LEU A N 1
ATOM 690 C CA . LEU A 1 90 ? -10.752 8.062 -1.221 1.00 95.94 90 LEU A CA 1
ATOM 691 C C . LEU A 1 90 ? -12.035 7.235 -1.192 1.00 95.94 90 LEU A C 1
ATOM 693 O O . LEU A 1 90 ? -13.073 7.672 -1.670 1.00 95.94 90 LEU A O 1
ATOM 697 N N . MET A 1 91 ? -11.935 6.032 -0.634 1.00 96.06 91 MET A N 1
ATOM 698 C CA . MET A 1 91 ? -13.043 5.091 -0.507 1.00 96.06 91 MET A CA 1
ATOM 699 C C . MET A 1 91 ? -13.190 4.663 0.946 1.00 96.06 91 MET A C 1
ATOM 701 O O . MET A 1 91 ? -12.198 4.420 1.648 1.00 96.06 91 MET A O 1
ATOM 705 N N . THR A 1 92 ? -14.434 4.516 1.374 1.00 96.06 92 THR A N 1
ATOM 706 C CA . THR A 1 92 ? -14.803 3.757 2.562 1.00 96.06 92 THR A CA 1
ATOM 707 C C . THR A 1 92 ? -14.434 2.276 2.386 1.00 96.06 92 THR A C 1
ATOM 709 O O . THR A 1 92 ? -14.280 1.786 1.262 1.00 96.06 92 THR A O 1
ATOM 712 N N . PRO A 1 93 ? -14.299 1.515 3.488 1.00 94.06 93 PRO A N 1
ATOM 713 C CA . PRO A 1 93 ? -14.084 0.072 3.402 1.00 94.06 93 PRO A CA 1
ATOM 714 C C . PRO A 1 93 ? -15.167 -0.657 2.596 1.00 94.06 93 PRO A C 1
ATOM 716 O O . PRO A 1 93 ? -14.858 -1.607 1.883 1.00 94.06 93 PRO A O 1
ATOM 719 N N . GLU A 1 94 ? -16.419 -0.206 2.687 1.00 95.94 94 GLU A N 1
ATOM 720 C CA . GLU A 1 94 ? -17.534 -0.797 1.950 1.00 95.94 94 GLU A CA 1
ATOM 721 C C . GLU A 1 94 ? -17.408 -0.560 0.442 1.00 95.94 94 GLU A C 1
ATOM 723 O O . GLU A 1 94 ? -17.460 -1.517 -0.327 1.00 95.94 94 GLU A O 1
ATOM 728 N N . GLU A 1 95 ? -17.162 0.680 0.010 1.00 97.19 95 GLU A N 1
ATOM 729 C CA . GLU A 1 95 ? -16.957 1.007 -1.410 1.00 97.19 95 GLU A CA 1
ATOM 730 C C . GLU A 1 95 ? -15.800 0.206 -2.013 1.00 97.19 95 GLU A C 1
ATOM 732 O O . GLU A 1 95 ? -15.910 -0.305 -3.128 1.00 97.19 95 GLU A O 1
ATOM 737 N N . LEU A 1 96 ? -14.712 0.036 -1.255 1.00 95.69 96 LEU A N 1
ATOM 738 C CA . LEU A 1 96 ? -13.552 -0.735 -1.690 1.00 95.69 96 LEU A CA 1
ATOM 739 C C . LEU A 1 96 ? -13.868 -2.233 -1.837 1.00 95.69 96 LEU A C 1
ATOM 741 O O . LEU A 1 96 ? -13.436 -2.864 -2.804 1.00 95.69 96 LEU A O 1
ATOM 745 N N . LEU A 1 97 ? -14.646 -2.807 -0.914 1.00 95.19 97 LEU A N 1
ATOM 746 C CA . LEU A 1 97 ? -15.130 -4.188 -1.019 1.00 95.19 97 LEU A CA 1
ATOM 747 C C . LEU A 1 97 ? -16.086 -4.374 -2.204 1.00 95.19 97 LEU A C 1
ATOM 749 O O . LEU A 1 97 ? -16.016 -5.386 -2.902 1.00 95.19 97 LEU A O 1
ATOM 753 N N . GLN A 1 98 ? -16.956 -3.400 -2.470 1.00 96.75 98 GLN A N 1
ATOM 754 C CA . GLN A 1 98 ? -17.823 -3.443 -3.644 1.00 96.75 98 GLN A CA 1
ATOM 755 C C . GLN A 1 98 ? -17.007 -3.347 -4.944 1.00 96.75 98 GLN A C 1
ATOM 757 O O . GLN A 1 98 ? -17.268 -4.098 -5.882 1.00 96.75 98 GLN A O 1
ATOM 762 N N . ALA A 1 99 ? -15.988 -2.483 -5.000 1.00 95.75 99 ALA A N 1
ATOM 763 C CA . ALA A 1 99 ? -15.093 -2.362 -6.151 1.00 95.75 99 ALA A CA 1
ATOM 764 C C . ALA A 1 99 ? -14.294 -3.655 -6.408 1.00 95.75 99 ALA A C 1
ATOM 766 O O . ALA 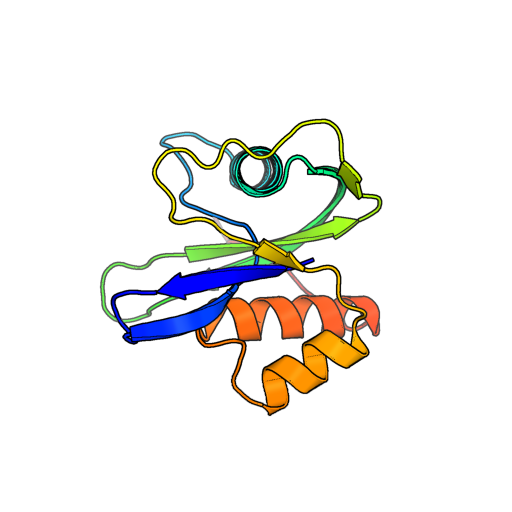A 1 99 ? -14.127 -4.062 -7.561 1.00 95.75 99 ALA A O 1
ATOM 767 N N . LEU A 1 100 ? -13.872 -4.352 -5.344 1.00 94.94 100 LEU A N 1
ATOM 768 C CA . LEU A 1 100 ? -13.328 -5.712 -5.434 1.00 94.94 100 LEU A CA 1
ATOM 769 C C . LEU A 1 100 ? -14.331 -6.679 -6.073 1.00 94.94 100 LEU A C 1
ATOM 771 O O . LEU A 1 100 ? -13.983 -7.377 -7.022 1.00 94.94 100 LEU A O 1
ATOM 775 N N . GLY A 1 101 ? -15.579 -6.689 -5.594 1.00 94.50 101 GLY A N 1
ATOM 776 C CA . GLY A 1 101 ? -16.645 -7.543 -6.128 1.00 94.50 101 GLY A CA 1
ATOM 777 C C . GLY A 1 101 ? -16.991 -7.265 -7.596 1.00 94.50 101 GLY A C 1
ATOM 778 O O . GLY A 1 101 ? -17.359 -8.184 -8.323 1.00 94.50 101 GLY A O 1
ATOM 779 N N . ARG A 1 102 ? -16.821 -6.019 -8.055 1.00 95.00 102 ARG A N 1
ATOM 780 C CA . ARG A 1 102 ? -16.997 -5.616 -9.462 1.00 95.00 102 ARG A CA 1
ATOM 781 C C . ARG A 1 102 ? -15.768 -5.877 -10.342 1.00 95.00 102 ARG A C 1
ATOM 783 O O . ARG A 1 102 ? -15.827 -5.640 -11.544 1.00 95.00 102 ARG A O 1
ATOM 790 N N . GLY A 1 103 ? -14.662 -6.363 -9.776 1.00 92.25 103 GLY A N 1
ATOM 791 C CA . GLY A 1 103 ? -13.432 -6.648 -10.521 1.00 92.25 103 GLY A CA 1
ATOM 792 C C . GLY A 1 103 ? -12.628 -5.406 -10.924 1.00 92.25 103 GLY A C 1
ATOM 793 O O . GLY A 1 103 ? -11.772 -5.497 -11.805 1.00 92.25 103 GLY A O 1
ATOM 794 N N . GLU A 1 104 ? -12.873 -4.256 -10.289 1.00 94.88 104 GLU A N 1
ATOM 795 C CA . GLU A 1 104 ? -12.129 -3.011 -10.542 1.00 94.88 104 GLU A CA 1
ATOM 796 C C . GLU A 1 104 ? -10.704 -3.072 -9.971 1.00 94.88 104 GLU A C 1
ATOM 798 O O . GLU A 1 104 ? -9.780 -2.455 -10.506 1.00 94.88 104 GLU A O 1
ATOM 803 N N . VAL A 1 105 ? -10.499 -3.863 -8.910 1.00 94.38 105 VAL A N 1
ATOM 804 C CA . VAL A 1 105 ? -9.165 -4.216 -8.408 1.00 94.38 105 VAL A CA 1
ATOM 805 C C . VAL A 1 105 ? -8.644 -5.395 -9.219 1.00 94.38 105 VAL A C 1
ATOM 807 O O . VAL A 1 105 ? -8.928 -6.565 -8.981 1.00 94.38 105 VAL A O 1
ATOM 810 N N . SER A 1 106 ? -7.883 -5.027 -10.234 1.00 85.12 106 SER A N 1
ATOM 811 C CA . SER A 1 106 ? -7.514 -5.863 -11.368 1.00 85.12 106 SER A CA 1
ATOM 812 C C . SER A 1 106 ? -6.339 -6.814 -11.102 1.00 85.12 106 SER A C 1
ATOM 814 O O . SER A 1 106 ? -6.124 -7.763 -11.855 1.00 85.12 106 SER A O 1
ATOM 816 N N . VAL A 1 107 ? -5.546 -6.532 -10.069 1.00 88.56 107 VAL A N 1
ATOM 817 C CA . VAL A 1 107 ? -4.296 -7.228 -9.752 1.00 88.56 107 VAL A CA 1
ATOM 818 C C . VAL A 1 107 ? -4.473 -7.987 -8.442 1.00 88.56 107 VAL A C 1
ATOM 820 O O . VAL A 1 107 ? -4.846 -7.411 -7.421 1.00 88.56 107 VAL A O 1
ATOM 823 N N . ILE A 1 108 ? -4.177 -9.289 -8.460 1.00 88.81 108 ILE A N 1
ATOM 824 C CA . ILE A 1 108 ? -4.453 -10.175 -7.321 1.00 88.81 108 ILE A CA 1
ATOM 825 C C . ILE A 1 108 ? -3.685 -9.778 -6.052 1.00 88.81 108 ILE A C 1
ATOM 827 O O . ILE A 1 108 ? -4.222 -9.903 -4.956 1.00 88.81 108 ILE A O 1
ATOM 831 N N . GLY A 1 109 ? -2.469 -9.238 -6.191 1.00 89.44 109 GLY A N 1
ATOM 832 C CA . GLY A 1 109 ? -1.687 -8.730 -5.058 1.00 89.44 109 GLY A CA 1
ATOM 833 C C . GLY A 1 109 ? -2.387 -7.577 -4.335 1.00 89.44 109 GLY A C 1
ATOM 834 O O . GLY A 1 109 ? -2.470 -7.580 -3.108 1.00 89.44 109 GLY A O 1
ATOM 835 N N . HIS A 1 110 ? -2.979 -6.642 -5.086 1.00 92.94 110 HIS A N 1
ATOM 836 C CA . HIS A 1 110 ? -3.781 -5.553 -4.523 1.00 92.94 110 HIS A CA 1
ATOM 837 C C . HIS A 1 110 ? -5.045 -6.078 -3.841 1.00 92.94 110 HIS A C 1
ATOM 839 O O . HIS A 1 110 ? -5.352 -5.666 -2.725 1.00 92.94 110 HIS A O 1
ATOM 845 N N . ALA A 1 111 ? -5.744 -7.031 -4.463 1.00 93.56 111 ALA A N 1
ATOM 846 C CA . ALA A 1 111 ? -6.930 -7.645 -3.868 1.00 93.56 111 ALA A CA 1
ATOM 847 C C . ALA A 1 111 ? -6.616 -8.376 -2.551 1.00 93.56 111 ALA A C 1
ATOM 849 O O . ALA A 1 111 ? -7.321 -8.196 -1.556 1.00 93.56 111 ALA A O 1
ATOM 850 N N . ALA A 1 112 ? -5.523 -9.144 -2.517 1.00 91.62 112 ALA A N 1
ATOM 851 C CA . ALA A 1 112 ? -5.057 -9.825 -1.315 1.00 91.62 112 ALA A CA 1
ATOM 852 C C . ALA A 1 112 ? -4.686 -8.826 -0.209 1.00 91.62 112 ALA A C 1
ATOM 854 O O . ALA A 1 112 ? -5.119 -8.988 0.929 1.00 91.62 112 ALA A O 1
ATOM 855 N N . ALA A 1 113 ? -3.953 -7.757 -0.534 1.00 92.94 113 ALA A N 1
ATOM 856 C CA . ALA A 1 113 ? -3.590 -6.723 0.433 1.00 92.94 113 ALA A CA 1
ATOM 857 C C . ALA A 1 113 ? -4.817 -6.040 1.056 1.00 92.94 113 ALA A C 1
ATOM 859 O O . ALA A 1 113 ? -4.872 -5.874 2.276 1.00 92.94 113 ALA A O 1
ATOM 860 N N . ILE A 1 114 ? -5.836 -5.719 0.252 1.00 94.50 114 ILE A N 1
ATOM 861 C CA . ILE A 1 114 ? -7.101 -5.177 0.764 1.00 94.50 114 ILE A CA 1
ATOM 862 C C . ILE A 1 114 ? -7.771 -6.180 1.710 1.00 94.50 114 ILE A C 1
ATOM 864 O O . ILE A 1 114 ? -8.171 -5.805 2.812 1.00 94.50 114 ILE A O 1
ATOM 868 N N . ALA A 1 115 ? -7.852 -7.458 1.328 1.00 92.44 115 ALA A N 1
ATOM 869 C CA . ALA A 1 115 ? -8.430 -8.495 2.182 1.00 92.44 115 ALA A CA 1
ATOM 870 C C . ALA A 1 115 ? -7.682 -8.628 3.524 1.00 92.44 115 ALA A C 1
ATOM 872 O O . ALA A 1 115 ? -8.321 -8.740 4.570 1.00 92.44 115 ALA A O 1
ATOM 873 N N . MET A 1 116 ? -6.347 -8.534 3.521 1.00 91.88 116 MET A N 1
ATOM 874 C CA . MET A 1 116 ? -5.531 -8.558 4.742 1.00 91.88 116 MET A CA 1
ATOM 875 C C . MET A 1 116 ? -5.800 -7.353 5.651 1.00 91.88 116 MET A C 1
ATOM 877 O O . MET A 1 116 ? -5.915 -7.514 6.868 1.00 91.88 116 MET A O 1
ATOM 881 N N . VAL A 1 117 ? -5.943 -6.151 5.080 1.00 90.94 117 VAL A N 1
ATOM 882 C CA . VAL A 1 117 ? -6.328 -4.947 5.836 1.00 90.94 117 VAL A CA 1
ATOM 883 C C . VAL A 1 117 ? -7.711 -5.133 6.459 1.00 90.94 117 VAL A C 1
ATOM 885 O O . VAL A 1 117 ? -7.891 -4.851 7.644 1.00 90.94 117 VAL A O 1
ATOM 888 N N . MET A 1 118 ? -8.682 -5.652 5.703 1.00 92.06 118 MET A N 1
ATOM 889 C CA . MET A 1 118 ? -10.027 -5.910 6.220 1.00 92.06 118 MET A CA 1
ATOM 890 C C . MET A 1 118 ? -10.002 -6.939 7.353 1.00 92.06 118 MET A C 1
ATOM 892 O O . MET A 1 118 ? -10.550 -6.673 8.421 1.00 92.06 118 MET A O 1
ATOM 896 N N . ALA A 1 119 ? -9.290 -8.056 7.189 1.00 91.19 119 ALA A N 1
ATOM 897 C CA . ALA A 1 119 ? -9.114 -9.047 8.248 1.00 91.19 119 ALA A CA 1
ATOM 898 C C . ALA A 1 119 ? -8.528 -8.416 9.527 1.00 91.19 119 ALA A C 1
ATOM 900 O O . ALA A 1 119 ? -9.082 -8.596 10.614 1.00 91.19 119 ALA A O 1
ATOM 901 N N . ALA A 1 120 ? -7.475 -7.601 9.396 1.00 89.06 120 ALA A N 1
ATOM 902 C CA . ALA A 1 120 ? -6.866 -6.895 10.522 1.00 89.06 120 ALA A CA 1
ATOM 903 C C . ALA A 1 120 ? -7.841 -5.927 11.219 1.00 89.06 120 ALA A C 1
ATOM 905 O O . ALA A 1 120 ? -7.838 -5.850 12.449 1.00 89.06 120 ALA A O 1
ATOM 906 N N . LYS A 1 121 ? -8.683 -5.207 10.460 1.00 87.69 121 LYS A N 1
ATOM 907 C CA . LYS A 1 121 ? -9.708 -4.293 11.005 1.00 87.69 121 LYS A CA 1
ATOM 908 C C . LYS A 1 121 ? -10.844 -5.029 11.714 1.00 87.69 121 LYS A C 1
ATOM 910 O O . LYS A 1 121 ? -11.396 -4.495 12.669 1.00 87.69 121 LYS A O 1
ATOM 915 N N . HIS A 1 122 ? -11.154 -6.251 11.290 1.00 90.62 122 HIS A N 1
ATOM 916 C CA . HIS A 1 122 ? -12.127 -7.126 11.946 1.00 90.62 122 HIS A CA 1
ATOM 917 C C . HIS A 1 122 ? -11.548 -7.909 13.140 1.00 90.62 122 HIS A C 1
ATOM 919 O O . HIS A 1 122 ? -12.230 -8.761 13.703 1.00 90.62 122 HIS A O 1
ATOM 925 N N . GLY A 1 123 ? -10.308 -7.622 13.553 1.00 86.94 123 GLY A N 1
ATOM 926 C CA . GLY A 1 123 ? -9.689 -8.227 14.735 1.00 86.94 123 GLY A CA 1
ATOM 927 C C . GLY A 1 123 ? -9.097 -9.617 14.502 1.00 86.94 123 GLY A C 1
ATOM 928 O O . GLY A 1 123 ? -8.640 -10.244 15.457 1.00 86.94 123 GLY A O 1
ATOM 929 N N . TYR A 1 124 ? -9.051 -10.098 13.255 1.00 86.69 124 TYR A N 1
ATOM 930 C CA . TYR A 1 124 ? -8.363 -11.347 12.952 1.00 86.69 124 TYR A CA 1
ATOM 931 C C . TYR A 1 124 ? -6.845 -11.163 13.099 1.00 86.69 124 TYR A C 1
ATOM 933 O O . TYR A 1 124 ? -6.294 -10.133 12.686 1.00 86.69 124 TYR A O 1
ATOM 941 N N . PRO A 1 125 ? -6.141 -12.148 13.682 1.00 78.88 125 PRO A N 1
ATOM 942 C CA . PRO A 1 125 ? -4.697 -12.089 13.800 1.00 78.88 125 PRO A CA 1
ATOM 943 C C . PRO A 1 125 ? -4.072 -12.166 12.408 1.00 78.88 125 PRO A C 1
ATOM 945 O O . PRO A 1 125 ? -4.179 -13.169 11.707 1.00 78.88 125 PRO A O 1
ATOM 948 N N . VAL A 1 126 ? -3.394 -11.091 12.021 1.00 74.62 126 VAL A N 1
ATOM 949 C CA . VAL A 1 126 ? -2.531 -11.071 10.843 1.00 74.62 126 VAL A CA 1
ATOM 950 C C . VAL A 1 126 ? -1.105 -11.269 11.333 1.00 74.62 126 VAL A C 1
ATOM 952 O O . VAL A 1 126 ? -0.484 -10.343 11.856 1.00 74.62 126 VAL A O 1
ATOM 955 N N . THR A 1 127 ? -0.632 -12.511 11.263 1.00 65.56 127 THR A N 1
ATOM 956 C CA . THR A 1 127 ? 0.676 -12.903 11.790 1.00 65.56 127 THR A CA 1
ATOM 957 C C . THR A 1 127 ? 1.721 -12.834 10.687 1.00 65.56 127 THR A C 1
ATOM 959 O O . THR A 1 127 ? 1.602 -13.500 9.661 1.00 65.56 127 THR A O 1
ATOM 962 N N . VAL A 1 128 ? 2.787 -12.072 10.923 1.00 58.94 128 VAL A N 1
ATOM 963 C CA . VAL A 1 128 ? 3.997 -12.136 10.101 1.00 58.94 128 VAL A CA 1
ATOM 964 C C . VAL A 1 128 ? 4.684 -13.461 10.416 1.00 58.94 128 VAL A C 1
ATOM 966 O O . VAL A 1 128 ? 5.089 -13.684 11.560 1.00 58.94 128 VAL A O 1
ATOM 969 N N . ALA A 1 129 ? 4.810 -14.357 9.436 1.00 52.12 129 ALA A N 1
ATOM 970 C CA . ALA A 1 129 ? 5.668 -15.523 9.599 1.00 52.12 129 ALA A CA 1
ATOM 971 C C . ALA A 1 129 ? 7.093 -15.019 9.878 1.00 52.12 129 ALA A C 1
ATOM 973 O O . ALA A 1 129 ? 7.732 -14.426 9.007 1.00 52.12 129 ALA A O 1
ATOM 974 N N . LYS A 1 130 ? 7.575 -15.193 11.116 1.00 43.44 130 LYS A N 1
ATOM 975 C CA . LYS A 1 130 ? 8.978 -14.933 11.445 1.00 43.44 130 LYS A CA 1
ATOM 976 C C . LYS A 1 130 ? 9.811 -15.859 10.565 1.00 43.44 130 LYS A C 1
ATOM 978 O O . LYS A 1 130 ? 9.613 -17.072 10.612 1.00 43.44 130 LYS A O 1
ATOM 983 N N . ARG A 1 131 ? 10.737 -15.311 9.775 1.00 46.28 131 ARG A N 1
ATOM 984 C CA . ARG A 1 131 ? 11.803 -16.137 9.207 1.00 46.28 131 ARG A CA 1
ATOM 985 C C . ARG A 1 131 ? 12.556 -16.763 10.380 1.00 46.28 131 ARG A C 1
ATOM 987 O O . ARG A 1 131 ? 13.069 -16.041 11.231 1.00 46.28 131 ARG A O 1
ATOM 994 N N . SER A 1 132 ? 12.604 -18.088 10.433 1.00 36.91 132 SER A N 1
ATOM 995 C CA . SER A 1 132 ? 13.778 -18.757 10.981 1.00 36.91 132 SER A CA 1
ATOM 996 C C . SER A 1 132 ? 14.965 -18.333 10.115 1.00 36.91 132 SER A C 1
ATOM 998 O O . SER A 1 132 ? 14.863 -18.380 8.887 1.00 36.91 132 SER A O 1
ATOM 1000 N N . SER A 1 133 ? 15.986 -17.811 10.795 1.00 43.59 133 SER A N 1
ATOM 1001 C CA . SER A 1 133 ? 17.291 -17.357 10.293 1.00 43.59 133 SER A CA 1
ATOM 1002 C C . SER A 1 133 ? 17.834 -18.169 9.127 1.00 43.59 133 SER A C 1
ATOM 1004 O O . SER A 1 133 ? 17.785 -19.414 9.249 1.00 43.59 133 SER A O 1
#

Radius of gyration: 14.87 Å; Cα contacts (8 Å, |Δi|>4): 194; chains: 1; bounding box: 37×38×36 Å

Nearest PDB structures (foldseek):
  5c7q-assembly1_B  TM=8.853E-01  e=4.387E-07  Bdellovibrio bacteriovorus HD100
  5c8l-assembly1_B  TM=8.857E-01  e=2.029E-06  Bdellovibrio bacteriovorus HD100
  1vhz-assembly1_B  TM=8.965E-01  e=3.171E-06  Escherichia coli
  2w4e-assembly1_B  TM=8.596E-01  e=2.776E-05  Deinococcus radiodurans R1 = ATCC 13939 = DSM 20539
  2yvm-assembly1_A  TM=8.211E-01  e=1.893E-05  Thermus thermophilus HB8

Solvent-accessible surface area (backbone atoms only — not comparable to full-atom values): 7965 Å² total; per-residue (Å²): 103,33,32,40,32,76,38,77,90,81,70,41,73,30,45,37,59,76,65,77,78,67,56,95,91,52,52,68,67,56,35,48,52,49,31,32,28,28,65,59,7,32,49,55,79,40,80,42,76,56,29,75,42,78,75,36,94,86,62,81,77,44,69,47,77,42,69,49,72,38,77,63,43,77,80,52,74,56,59,56,75,92,58,71,86,58,45,82,42,84,57,55,75,64,57,51,52,50,35,47,75,72,52,39,41,69,44,68,69,48,48,50,52,52,52,51,51,51,40,47,74,72,68,45,88,61,72,56,81,76,76,79,130